Protein AF-X1BW01-F1 (afdb_monomer)

Structure (mmCIF, N/CA/C/O backbone):
data_AF-X1BW01-F1
#
_entry.id   AF-X1BW01-F1
#
loop_
_atom_site.group_PDB
_atom_site.id
_atom_site.type_symbol
_atom_site.label_atom_id
_atom_site.label_alt_id
_atom_site.label_comp_id
_atom_site.label_asym_id
_atom_site.label_entity_id
_atom_site.label_seq_id
_atom_site.pdbx_PDB_ins_code
_atom_site.Cartn_x
_atom_site.Cartn_y
_atom_site.Cartn_z
_atom_site.occupancy
_atom_site.B_iso_or_equiv
_atom_site.auth_seq_id
_atom_site.auth_comp_id
_atom_site.auth_asym_id
_atom_site.auth_atom_id
_atom_site.pdbx_PDB_model_num
ATOM 1 N N . MET A 1 1 ? -1.337 2.752 -13.053 1.00 54.28 1 MET A N 1
ATOM 2 C CA . MET A 1 1 ? -0.691 2.058 -11.919 1.00 54.28 1 MET A CA 1
ATOM 3 C C . MET A 1 1 ? 0.136 0.958 -12.542 1.00 54.28 1 MET A C 1
ATOM 5 O O . MET A 1 1 ? -0.411 0.259 -13.382 1.00 54.28 1 MET A O 1
ATOM 9 N N . GLY A 1 2 ? 1.438 0.899 -12.286 1.00 56.28 2 GLY A N 1
ATOM 10 C CA . GLY A 1 2 ? 2.344 0.012 -13.020 1.00 56.28 2 GLY A CA 1
ATOM 11 C C . GLY A 1 2 ? 3.279 -0.739 -12.083 1.00 56.28 2 GLY A C 1
ATOM 12 O O . GLY A 1 2 ? 3.547 -0.281 -10.968 1.00 56.28 2 GLY A O 1
ATOM 13 N N . ARG A 1 3 ? 3.777 -1.887 -12.548 1.00 58.81 3 ARG A N 1
ATOM 14 C CA . ARG A 1 3 ? 4.902 -2.582 -11.912 1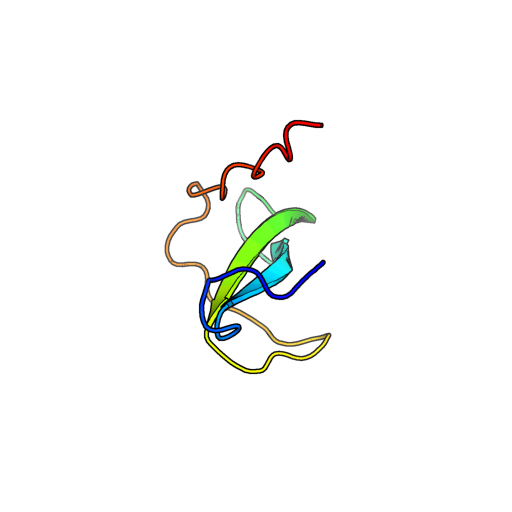.00 58.81 3 ARG A CA 1
ATOM 15 C C . ARG A 1 3 ? 6.123 -1.670 -12.010 1.00 58.81 3 ARG A C 1
ATOM 17 O O . AR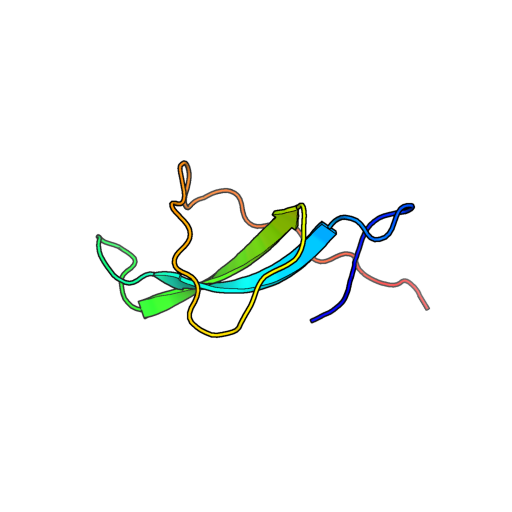G A 1 3 ? 6.462 -1.225 -13.103 1.00 58.81 3 ARG A O 1
ATOM 24 N N . THR A 1 4 ? 6.727 -1.330 -10.878 1.00 57.38 4 THR A N 1
ATOM 25 C CA . THR A 1 4 ? 7.836 -0.371 -10.817 1.00 57.38 4 THR A CA 1
ATOM 26 C C . THR A 1 4 ? 8.950 -0.936 -9.955 1.00 57.38 4 THR A C 1
ATOM 28 O O . THR A 1 4 ? 8.796 -1.044 -8.749 1.00 57.38 4 THR A O 1
ATOM 31 N N . GLY A 1 5 ? 10.079 -1.272 -10.568 1.00 57.03 5 GLY A N 1
ATOM 32 C CA . GLY A 1 5 ? 11.265 -1.835 -9.922 1.00 57.03 5 GLY A CA 1
ATOM 33 C C . GLY A 1 5 ? 12.046 -2.636 -10.959 1.00 57.03 5 GLY A C 1
ATOM 34 O O . GLY A 1 5 ? 11.416 -3.239 -11.826 1.00 57.03 5 GLY A O 1
ATOM 35 N N . LEU A 1 6 ? 13.384 -2.637 -10.897 1.00 57.34 6 LEU A N 1
ATOM 36 C CA . LEU A 1 6 ? 14.233 -3.341 -11.877 1.00 57.34 6 LEU A CA 1
ATOM 37 C C . LEU A 1 6 ? 13.833 -4.818 -12.072 1.00 57.34 6 LEU A C 1
ATOM 39 O O . LEU A 1 6 ? 14.025 -5.359 -13.153 1.00 57.34 6 LEU A O 1
ATOM 43 N N . THR A 1 7 ? 13.227 -5.433 -11.053 1.00 62.12 7 THR A N 1
ATOM 44 C CA . THR A 1 7 ? 12.860 -6.858 -11.013 1.00 62.12 7 THR A CA 1
ATOM 45 C C . THR A 1 7 ? 11.349 -7.110 -11.153 1.00 62.12 7 THR A C 1
ATOM 47 O O . THR A 1 7 ? 10.898 -8.244 -11.066 1.00 62.12 7 THR A O 1
ATOM 50 N N . GLY A 1 8 ? 10.515 -6.075 -11.323 1.00 64.62 8 GLY A N 1
ATOM 51 C CA . GLY A 1 8 ? 9.056 -6.244 -11.453 1.00 64.62 8 GLY A CA 1
ATOM 52 C C . GLY A 1 8 ? 8.319 -6.751 -10.198 1.00 64.62 8 GLY A C 1
ATOM 53 O O . GLY A 1 8 ? 7.111 -6.965 -10.255 1.00 64.62 8 GLY A O 1
ATOM 54 N N . GLU A 1 9 ? 9.011 -6.898 -9.064 1.00 77.69 9 GLU A N 1
ATOM 55 C CA . GLU A 1 9 ? 8.452 -7.414 -7.801 1.00 77.69 9 GLU A CA 1
ATOM 56 C C . GLU A 1 9 ? 7.568 -6.411 -7.051 1.00 77.69 9 GLU A C 1
ATOM 58 O O . GLU A 1 9 ? 6.866 -6.781 -6.110 1.00 77.69 9 GLU A O 1
ATOM 63 N N . ILE A 1 10 ? 7.629 -5.133 -7.429 1.00 80.06 10 ILE A N 1
ATOM 64 C CA . ILE A 1 10 ? 6.968 -4.046 -6.715 1.00 80.06 10 ILE A CA 1
ATOM 65 C C . ILE A 1 10 ? 5.834 -3.486 -7.573 1.00 80.06 10 ILE A C 1
ATOM 67 O O . ILE A 1 10 ? 6.034 -3.021 -8.699 1.00 80.06 10 ILE A O 1
ATOM 71 N N . SER A 1 11 ? 4.636 -3.492 -7.001 1.00 82.62 11 SER A N 1
ATOM 72 C CA . SER A 1 11 ? 3.423 -2.935 -7.588 1.00 82.62 11 SER A CA 1
ATOM 73 C C . SER A 1 11 ? 3.072 -1.625 -6.893 1.00 82.62 11 SER A C 1
ATOM 75 O O . SER A 1 11 ? 2.922 -1.577 -5.672 1.00 82.62 11 SER A O 1
ATOM 77 N N . GLN A 1 12 ? 2.931 -0.549 -7.669 1.00 82.31 12 GLN A N 1
ATOM 78 C CA . GLN A 1 12 ? 2.465 0.729 -7.142 1.00 82.31 12 GLN A CA 1
ATOM 79 C C . GLN A 1 12 ? 0.934 0.768 -7.170 1.00 82.31 12 GLN A C 1
ATOM 81 O O . GLN A 1 12 ? 0.340 0.814 -8.250 1.00 82.31 12 GLN A O 1
ATOM 86 N N . ILE A 1 13 ? 0.304 0.795 -5.997 1.00 83.62 13 ILE A N 1
ATOM 87 C CA . ILE A 1 13 ? -1.153 0.774 -5.825 1.00 83.62 13 ILE A CA 1
ATOM 88 C C . ILE A 1 13 ? -1.677 2.041 -5.151 1.00 83.62 13 ILE A C 1
ATOM 90 O O . ILE A 1 13 ? -0.947 2.753 -4.459 1.00 83.62 13 ILE A O 1
ATOM 94 N N . LYS A 1 14 ? -2.957 2.334 -5.378 1.00 86.81 14 LYS A N 1
ATOM 95 C CA . LYS A 1 14 ? -3.712 3.381 -4.691 1.00 86.81 14 LYS A CA 1
ATOM 96 C C . LYS A 1 14 ? -4.554 2.704 -3.626 1.00 86.81 14 LYS A C 1
ATOM 98 O O . LYS A 1 14 ? -5.332 1.813 -3.949 1.00 86.81 14 LYS A O 1
ATOM 103 N N . VAL A 1 15 ? -4.408 3.146 -2.389 1.00 85.81 15 VAL A N 1
ATOM 104 C CA . VAL A 1 15 ? -5.178 2.656 -1.246 1.00 85.81 15 VAL A CA 1
ATOM 105 C C . VAL A 1 15 ? -6.005 3.795 -0.672 1.00 85.81 15 VAL A C 1
ATOM 107 O O . VAL A 1 15 ? -5.584 4.952 -0.708 1.00 85.81 15 VAL A O 1
ATOM 110 N N . ARG A 1 16 ? -7.188 3.469 -0.155 1.00 89.25 16 ARG A N 1
ATOM 111 C CA . ARG A 1 16 ? -8.045 4.401 0.580 1.00 89.25 16 ARG A CA 1
ATOM 112 C C . ARG A 1 16 ? -7.948 4.075 2.062 1.00 89.25 16 ARG A C 1
ATOM 114 O O 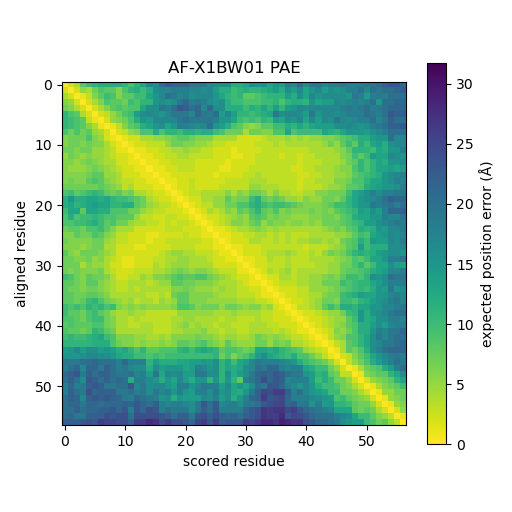. ARG A 1 16 ? -8.106 2.916 2.435 1.00 89.25 16 ARG A O 1
ATOM 121 N N . ILE A 1 17 ? -7.718 5.088 2.888 1.00 86.25 17 ILE A N 1
ATOM 122 C CA . ILE A 1 17 ? -7.730 4.927 4.343 1.00 86.25 17 ILE A CA 1
ATOM 123 C C . ILE A 1 17 ? -9.169 4.678 4.800 1.00 86.25 17 ILE A C 1
ATOM 125 O O . ILE A 1 17 ? -10.065 5.479 4.514 1.00 86.25 17 ILE A O 1
ATOM 129 N N . LEU A 1 18 ? -9.378 3.550 5.479 1.00 86.44 18 LEU A N 1
ATOM 130 C CA . LEU A 1 18 ? -10.690 3.118 5.960 1.00 86.44 18 LEU A CA 1
ATOM 131 C C . LEU A 1 18 ? -11.054 3.768 7.304 1.00 86.44 18 LEU A C 1
ATOM 133 O O . LEU A 1 18 ? -12.211 4.139 7.506 1.00 86.44 18 LEU A O 1
ATOM 137 N N . GLU A 1 19 ? -10.071 3.961 8.187 1.00 82.44 19 GLU A N 1
ATOM 138 C CA . GLU A 1 19 ? -10.264 4.423 9.567 1.00 82.44 19 GLU A CA 1
ATOM 139 C C . GLU A 1 19 ? -9.119 5.340 10.033 1.00 82.44 19 GLU A C 1
ATOM 141 O O . GLU A 1 19 ? -8.022 5.303 9.476 1.00 82.44 19 GLU A O 1
ATOM 146 N N . GLY A 1 20 ? -9.378 6.162 11.057 1.00 81.06 20 GLY A N 1
ATOM 147 C CA . GLY A 1 20 ? -8.419 7.117 11.626 1.00 81.06 20 GLY A CA 1
ATOM 148 C C . GLY A 1 20 ? -8.652 8.582 11.212 1.00 81.06 20 GLY A C 1
ATOM 149 O O . GLY A 1 20 ? -9.646 8.887 10.547 1.00 81.06 20 GLY A O 1
ATOM 150 N N . PRO A 1 21 ? -7.749 9.502 11.609 1.00 79.38 21 PRO A N 1
ATOM 151 C CA . PRO A 1 21 ? -7.885 10.941 11.354 1.00 79.38 21 PRO A CA 1
ATOM 152 C C . PRO A 1 21 ? -7.869 11.295 9.857 1.00 79.38 21 PRO A C 1
ATOM 154 O O . PRO A 1 21 ? -8.541 12.231 9.440 1.00 79.38 21 PRO A O 1
ATOM 157 N N . ASP A 1 22 ? -7.174 10.505 9.031 1.00 80.75 22 ASP A N 1
ATOM 158 C CA . ASP A 1 22 ? -7.091 10.672 7.573 1.00 80.75 22 ASP A CA 1
ATOM 159 C C . ASP A 1 22 ? -8.135 9.838 6.796 1.00 80.75 22 ASP A C 1
ATOM 161 O O . ASP A 1 22 ? -7.906 9.447 5.644 1.00 80.75 22 ASP A O 1
ATOM 165 N N . LYS A 1 23 ? -9.286 9.509 7.400 1.00 82.38 23 LYS A N 1
ATOM 166 C CA . LYS A 1 23 ? -10.340 8.721 6.736 1.00 82.38 23 LYS A CA 1
ATOM 167 C C . LYS A 1 23 ? -10.706 9.313 5.366 1.00 82.38 23 LYS A C 1
ATOM 169 O O . LYS A 1 23 ? -10.832 10.524 5.209 1.00 82.38 23 LYS A O 1
ATOM 174 N N . ASN A 1 24 ? -10.905 8.444 4.371 1.00 84.81 24 ASN A N 1
ATOM 175 C CA . ASN A 1 24 ? -11.171 8.781 2.961 1.00 84.81 24 ASN A CA 1
ATOM 176 C C . ASN A 1 24 ? -9.997 9.384 2.169 1.00 84.81 24 ASN A C 1
ATOM 178 O O . ASN A 1 24 ? -10.143 9.612 0.965 1.00 84.81 24 ASN A O 1
ATOM 182 N N . ARG A 1 25 ? -8.819 9.577 2.770 1.00 85.75 25 ARG A N 1
ATOM 183 C CA . ARG A 1 25 ? -7.622 9.984 2.025 1.00 85.75 25 ARG A CA 1
ATOM 184 C C . ARG A 1 25 ? -7.136 8.844 1.125 1.00 85.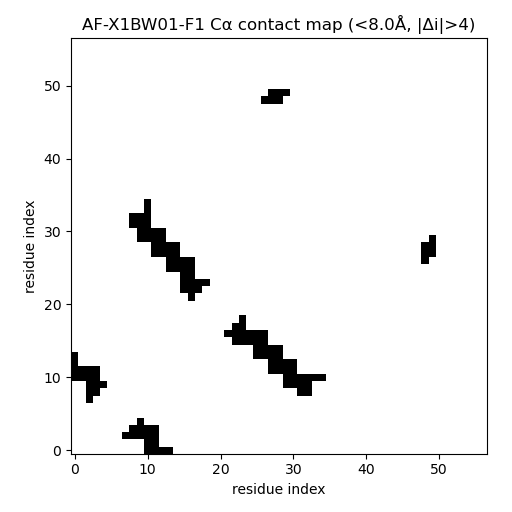75 25 ARG A C 1
ATOM 186 O O . ARG A 1 25 ? -7.100 7.679 1.529 1.00 85.75 25 ARG A O 1
ATOM 193 N N . ILE A 1 26 ? -6.755 9.183 -0.108 1.00 86.88 26 ILE A N 1
ATOM 194 C CA . ILE A 1 26 ? -6.174 8.240 -1.071 1.00 86.88 26 ILE A CA 1
ATOM 195 C C . ILE A 1 26 ? -4.658 8.404 -1.056 1.00 86.88 26 ILE A C 1
ATOM 197 O O . ILE A 1 26 ? -4.148 9.495 -1.301 1.00 86.88 26 ILE A O 1
ATOM 201 N N . LEU A 1 27 ? -3.941 7.310 -0.818 1.00 85.12 27 LEU A N 1
ATOM 202 C CA . LEU A 1 27 ? -2.483 7.271 -0.805 1.00 85.12 27 LEU A CA 1
ATOM 203 C C . LEU A 1 27 ? -1.964 6.345 -1.894 1.00 85.12 27 LEU A C 1
ATOM 205 O O . LEU A 1 27 ? -2.609 5.368 -2.268 1.00 85.12 27 LEU A O 1
ATOM 209 N N . THR A 1 28 ? -0.756 6.624 -2.375 1.00 85.88 28 THR A N 1
ATOM 210 C CA . THR A 1 28 ? -0.048 5.711 -3.276 1.00 85.88 28 THR A CA 1
ATOM 211 C C . THR A 1 28 ? 1.013 4.944 -2.493 1.00 85.88 2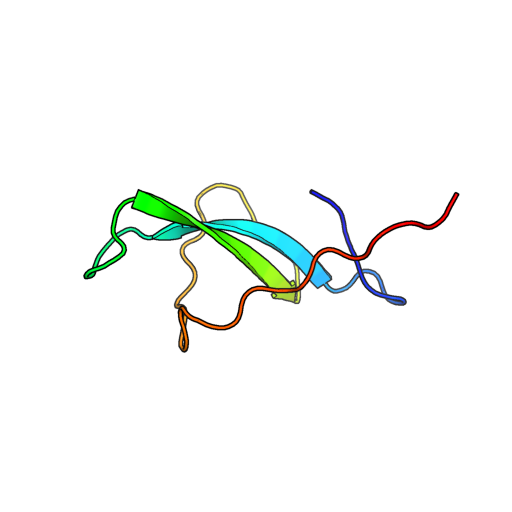8 THR A C 1
ATOM 213 O O . THR A 1 28 ? 1.845 5.569 -1.830 1.00 85.88 28 THR A O 1
ATOM 216 N N . ARG A 1 29 ? 0.992 3.609 -2.545 1.00 83.50 29 ARG A N 1
ATOM 217 C CA . ARG A 1 29 ? 1.933 2.718 -1.845 1.00 83.50 29 ARG A CA 1
ATOM 218 C C . ARG A 1 29 ? 2.581 1.727 -2.799 1.00 83.50 29 ARG A C 1
ATOM 220 O O . ARG A 1 29 ? 1.977 1.312 -3.781 1.00 83.50 29 ARG A O 1
ATOM 227 N N . ASN A 1 30 ? 3.809 1.351 -2.469 1.00 83.81 30 ASN A N 1
ATOM 228 C CA . ASN A 1 30 ? 4.523 0.266 -3.120 1.00 83.81 30 ASN A CA 1
ATOM 229 C C . ASN A 1 30 ? 4.297 -1.002 -2.300 1.00 83.81 30 ASN A C 1
ATOM 231 O O . ASN A 1 30 ? 4.597 -1.014 -1.107 1.00 83.81 30 ASN A O 1
ATOM 235 N N . VAL A 1 31 ? 3.773 -2.043 -2.933 1.00 81.88 31 VAL A N 1
ATOM 236 C CA . VAL A 1 31 ? 3.584 -3.362 -2.324 1.00 81.88 31 VAL A CA 1
ATOM 237 C C . VAL A 1 31 ? 4.459 -4.357 -3.068 1.00 81.88 31 VAL A C 1
ATOM 239 O O . VAL A 1 31 ? 4.537 -4.318 -4.296 1.00 81.88 31 VAL A O 1
ATOM 242 N N . LYS A 1 32 ? 5.145 -5.224 -2.323 1.00 83.44 32 LYS A N 1
ATOM 243 C CA . LYS A 1 32 ? 5.909 -6.330 -2.895 1.00 83.44 32 LYS A CA 1
ATOM 244 C C . LYS A 1 32 ? 4.983 -7.532 -3.083 1.00 83.44 32 LYS A C 1
ATOM 246 O O . LYS A 1 32 ? 4.329 -7.935 -2.127 1.00 83.44 32 LYS A O 1
ATOM 251 N N . GLY A 1 33 ? 4.976 -8.110 -4.282 1.00 82.31 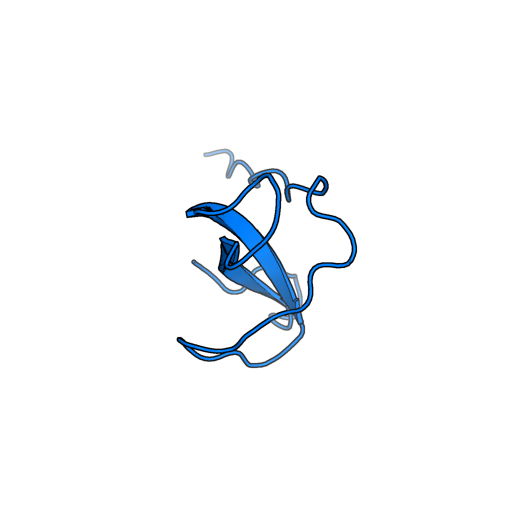33 GLY A N 1
ATOM 252 C CA . GLY A 1 33 ? 4.201 -9.313 -4.599 1.00 82.31 33 GLY A CA 1
ATOM 253 C C . GLY A 1 33 ? 2.871 -9.061 -5.327 1.00 82.31 33 GLY A C 1
ATOM 254 O O . GLY A 1 33 ? 2.564 -7.923 -5.708 1.00 82.31 33 GLY A O 1
ATOM 255 N N . PRO A 1 34 ? 2.108 -10.139 -5.594 1.00 82.06 34 PRO A N 1
ATOM 256 C CA . PRO A 1 34 ? 0.792 -10.055 -6.218 1.00 82.06 34 PRO A CA 1
ATOM 257 C C . PRO A 1 34 ? -0.216 -9.416 -5.257 1.00 82.06 34 PRO A C 1
ATOM 259 O O . PRO A 1 34 ? -0.202 -9.689 -4.063 1.00 82.06 34 PRO A O 1
ATOM 262 N N . ILE A 1 35 ? -1.087 -8.565 -5.792 1.00 81.62 35 ILE A N 1
ATOM 263 C CA . ILE A 1 35 ? -2.139 -7.878 -5.039 1.00 81.62 35 ILE A CA 1
ATOM 264 C C . ILE A 1 35 ? -3.380 -7.741 -5.914 1.00 81.62 35 ILE A C 1
ATOM 266 O O . ILE A 1 35 ? -3.258 -7.587 -7.137 1.00 81.62 35 ILE A O 1
ATOM 270 N N . GLN A 1 36 ? -4.559 -7.805 -5.305 1.00 82.25 36 GLN A N 1
ATOM 271 C CA . GLN A 1 36 ? -5.841 -7.723 -5.995 1.00 82.25 36 GLN A CA 1
ATOM 272 C C . GLN A 1 36 ? -6.663 -6.519 -5.529 1.00 82.25 36 GLN A C 1
ATOM 274 O O . GLN A 1 36 ? -6.416 -5.896 -4.494 1.00 82.25 36 GLN A O 1
ATOM 279 N N . VAL A 1 37 ? -7.645 -6.143 -6.350 1.00 82.50 37 VAL A N 1
ATOM 280 C CA . VAL A 1 37 ? -8.613 -5.109 -5.977 1.00 82.50 37 VAL A CA 1
ATOM 281 C C . VAL A 1 37 ? -9.446 -5.650 -4.818 1.00 82.50 37 VAL A C 1
ATOM 283 O O . VAL A 1 37 ? -10.026 -6.723 -4.948 1.00 82.50 37 VAL A O 1
ATOM 286 N N . SER A 1 38 ? -9.550 -4.868 -3.739 1.00 82.94 38 SER A N 1
ATOM 287 C CA . SER A 1 38 ? -10.227 -5.187 -2.462 1.00 82.94 38 SER A CA 1
ATOM 288 C C . SER A 1 38 ? -9.352 -5.797 -1.361 1.00 82.94 38 SER A C 1
ATOM 290 O O . SER A 1 38 ? -9.866 -6.032 -0.271 1.00 82.94 38 SER A O 1
ATOM 292 N N . ASP A 1 39 ? -8.044 -5.962 -1.577 1.00 85.69 39 ASP A N 1
ATOM 293 C CA . ASP A 1 39 ? -7.135 -6.322 -0.483 1.00 85.69 39 ASP A CA 1
ATOM 294 C C . ASP A 1 39 ? -7.007 -5.183 0.544 1.00 85.69 39 ASP A C 1
ATOM 296 O O . ASP A 1 39 ? -6.955 -3.996 0.197 1.00 85.69 39 ASP A O 1
ATOM 300 N N . ILE A 1 40 ? -6.920 -5.549 1.827 1.00 84.50 40 ILE A N 1
ATOM 301 C CA . ILE A 1 40 ? -6.689 -4.618 2.938 1.00 84.50 40 ILE A CA 1
ATOM 302 C C . ILE A 1 40 ? -5.215 -4.688 3.330 1.00 84.50 40 ILE A C 1
ATOM 304 O O . ILE A 1 40 ? -4.676 -5.759 3.597 1.00 84.50 40 ILE A O 1
ATOM 308 N N . VAL A 1 41 ? -4.560 -3.528 3.390 1.00 82.00 41 VAL A N 1
ATOM 309 C CA . VAL A 1 41 ? -3.141 -3.419 3.745 1.00 82.00 41 VAL A CA 1
ATOM 310 C C . VAL A 1 41 ? -3.006 -2.597 5.018 1.00 82.00 41 VAL A C 1
ATOM 312 O O . VAL A 1 41 ? -3.478 -1.462 5.084 1.00 82.00 41 VAL A O 1
ATOM 315 N N . THR A 1 42 ? -2.320 -3.141 6.019 1.00 83.81 42 THR A N 1
ATOM 316 C CA . THR A 1 42 ? -1.985 -2.395 7.233 1.00 83.81 42 THR A CA 1
ATOM 317 C C . THR A 1 42 ? -0.838 -1.428 6.948 1.00 83.81 42 THR A C 1
ATOM 319 O O . THR A 1 42 ? 0.266 -1.836 6.582 1.00 83.81 42 THR A O 1
ATOM 322 N N . LEU A 1 43 ? -1.082 -0.130 7.128 1.00 77.56 43 LEU A N 1
ATOM 323 C CA . LEU A 1 43 ? -0.062 0.909 7.002 1.00 77.56 43 LEU A CA 1
ATOM 324 C C . LEU A 1 43 ? 0.563 1.165 8.376 1.00 77.56 43 LEU A C 1
ATOM 326 O O . LEU A 1 43 ? -0.118 1.652 9.270 1.00 77.56 43 LEU A O 1
ATOM 330 N N . ARG A 1 44 ? 1.856 0.857 8.545 1.00 74.75 44 ARG A N 1
ATOM 331 C CA . ARG A 1 44 ? 2.589 1.196 9.782 1.00 74.75 44 ARG A CA 1
ATOM 332 C C . ARG A 1 44 ? 2.822 2.702 9.929 1.00 74.75 44 ARG A C 1
ATOM 334 O O . ARG A 1 44 ? 2.826 3.208 11.038 1.00 74.75 44 ARG A O 1
ATOM 341 N N . GLU A 1 45 ? 2.984 3.408 8.810 1.00 69.75 45 GLU A N 1
ATOM 342 C CA . GLU A 1 45 ? 3.214 4.854 8.767 1.00 69.75 45 GLU A CA 1
ATOM 343 C C . GLU A 1 45 ? 2.418 5.471 7.607 1.00 69.75 45 GLU A C 1
ATOM 345 O O . GLU A 1 45 ? 2.598 5.106 6.438 1.00 69.75 45 GLU A O 1
ATOM 350 N N . VAL A 1 46 ? 1.534 6.421 7.924 1.00 61.69 46 VAL A N 1
ATOM 351 C CA . VAL A 1 46 ? 0.690 7.130 6.942 1.00 61.69 46 VAL A CA 1
ATOM 352 C C . VAL A 1 46 ? 1.519 8.145 6.134 1.00 61.69 46 VAL A C 1
ATOM 354 O O . VAL A 1 46 ? 1.303 8.314 4.931 1.00 61.69 46 VAL A O 1
ATOM 357 N N . GLU A 1 47 ? 2.546 8.741 6.747 1.00 59.44 47 GLU A N 1
ATOM 358 C CA . GLU A 1 47 ? 3.286 9.900 6.221 1.00 59.44 47 GLU A CA 1
ATOM 359 C C . GLU A 1 47 ? 4.221 9.604 5.038 1.00 59.44 47 GLU A C 1
ATOM 361 O O . GLU A 1 47 ? 4.601 10.512 4.298 1.00 59.44 47 GLU A O 1
ATOM 366 N N . ARG A 1 48 ? 4.596 8.339 4.799 1.00 57.94 48 ARG A N 1
ATOM 367 C CA . ARG A 1 48 ? 5.663 8.019 3.834 1.00 57.94 48 ARG A CA 1
ATOM 368 C C . ARG A 1 48 ? 5.192 7.968 2.377 1.00 57.94 48 ARG A C 1
ATOM 370 O O . ARG A 1 48 ? 5.167 6.908 1.756 1.00 57.94 48 ARG A O 1
ATOM 377 N N . GLU A 1 49 ? 4.784 9.100 1.813 1.00 55.34 49 GLU A N 1
ATOM 378 C CA . GLU A 1 49 ? 4.388 9.196 0.402 1.00 55.34 49 GLU A CA 1
ATOM 379 C C . GLU A 1 49 ? 5.550 8.909 -0.560 1.00 55.34 49 GLU A C 1
ATOM 381 O O . GLU A 1 49 ? 6.570 9.597 -0.576 1.00 55.34 49 GLU A O 1
ATOM 386 N N . ALA A 1 50 ? 5.404 7.857 -1.376 1.00 54.91 50 ALA A N 1
ATOM 387 C CA . ALA A 1 50 ? 6.371 7.528 -2.414 1.00 54.91 50 ALA A CA 1
ATOM 388 C C . ALA A 1 50 ? 6.395 8.665 -3.446 1.00 54.91 50 ALA A C 1
ATOM 390 O O . ALA A 1 50 ? 5.416 8.887 -4.165 1.00 54.91 50 ALA A O 1
ATOM 391 N N . ARG A 1 51 ? 7.515 9.393 -3.522 1.00 61.19 51 ARG A N 1
ATOM 392 C CA . ARG A 1 51 ? 7.714 10.454 -4.518 1.00 61.19 51 ARG A CA 1
ATOM 393 C C . ARG A 1 51 ? 7.482 9.890 -5.924 1.00 61.19 51 ARG A C 1
ATOM 395 O O . ARG A 1 51 ? 8.067 8.876 -6.300 1.00 61.19 51 ARG A O 1
ATOM 402 N N . LYS A 1 52 ? 6.637 10.562 -6.717 1.00 56.06 52 LYS A N 1
ATOM 403 C CA . LYS A 1 52 ? 6.441 10.246 -8.141 1.00 56.06 52 LYS A CA 1
ATOM 404 C C . LYS A 1 52 ? 7.787 10.307 -8.865 1.00 56.06 52 LYS A C 1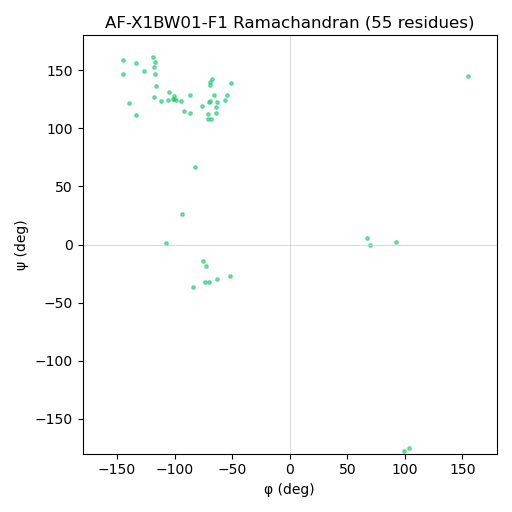
ATOM 406 O O . LYS A 1 52 ? 8.432 11.354 -8.878 1.00 56.06 52 LYS A O 1
ATOM 411 N N . ILE A 1 53 ? 8.166 9.218 -9.528 1.00 58.09 53 ILE A N 1
ATOM 412 C CA . ILE A 1 53 ? 9.297 9.207 -10.456 1.00 58.09 53 ILE A CA 1
ATOM 413 C C . ILE A 1 53 ? 8.891 10.059 -11.666 1.00 58.09 53 ILE A C 1
ATOM 415 O O . ILE A 1 53 ? 8.013 9.680 -12.443 1.00 58.09 53 ILE A O 1
ATOM 419 N N . ARG A 1 54 ? 9.483 11.252 -11.805 1.00 64.75 54 ARG A N 1
ATOM 420 C CA . ARG A 1 54 ? 9.335 12.070 -13.015 1.00 64.75 54 ARG A CA 1
ATOM 421 C C . ARG A 1 54 ? 10.109 11.386 -14.138 1.00 64.75 54 ARG A C 1
ATOM 423 O O . ARG A 1 54 ? 11.333 11.329 -14.098 1.00 64.75 54 ARG A O 1
ATOM 430 N N . ARG A 1 55 ? 9.397 10.881 -15.145 1.00 59.91 55 ARG A N 1
ATOM 431 C CA . ARG A 1 55 ? 10.004 10.447 -16.408 1.00 59.91 55 ARG A CA 1
ATOM 432 C C . ARG A 1 55 ? 10.450 11.715 -17.145 1.00 59.91 55 ARG A C 1
ATOM 434 O O . ARG A 1 55 ? 9.603 12.504 -17.560 1.00 59.91 55 ARG A O 1
ATOM 441 N N . ARG A 1 56 ? 11.761 11.962 -17.212 1.00 61.34 56 ARG A N 1
ATOM 442 C CA . ARG A 1 56 ? 12.338 13.017 -18.056 1.00 61.34 56 ARG A CA 1
ATOM 443 C C . ARG A 1 56 ? 12.149 12.563 -19.510 1.00 61.34 56 ARG A C 1
ATOM 445 O O . ARG A 1 56 ? 12.477 11.418 -19.812 1.00 61.34 56 ARG A O 1
ATOM 452 N N . ARG A 1 57 ? 11.483 13.400 -20.316 1.00 57.62 57 ARG A N 1
ATOM 453 C CA . ARG A 1 57 ? 11.417 13.239 -21.776 1.00 57.62 57 ARG A CA 1
ATOM 454 C C . ARG A 1 57 ? 12.822 13.251 -22.357 1.00 57.62 57 ARG A C 1
ATOM 456 O O . ARG A 1 57 ? 13.666 13.967 -21.768 1.00 57.62 57 ARG A O 1
#

Foldseek 3Di:
DAQDDPVSQWDWDWDADCDDPRHRDIAIDIDGHDDDPPDDDDDPDPPDGDDDDDDDD

Solvent-accessible surface area (backbone atoms only — not comparable to full-atom values): 4000 Å² total; per-residue (Å²): 124,52,70,56,55,102,79,58,50,24,34,44,43,79,46,66,37,86,68,69,96,60,48,74,43,7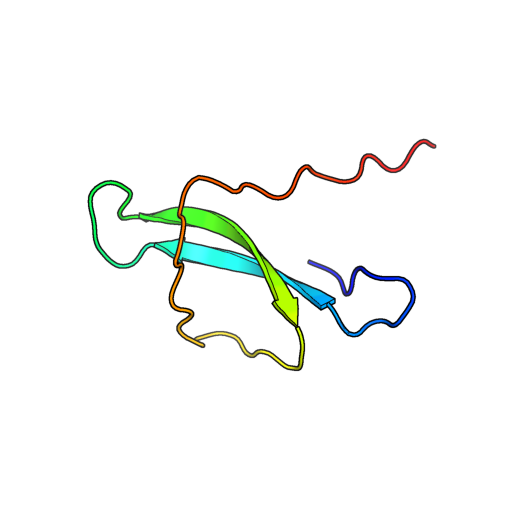6,45,57,46,80,41,79,55,92,84,63,94,87,71,86,78,89,72,94,63,87,83,74,67,69,76,80,81,78,81,78,130

Sequence (57 aa):
MGRTGLTGEISQIKVRILEGPDKNRILTRNVKGPIQVSDIVTLREVEREARKIRRRR

pLDDT: mean 74.31, std 11.89, range [54.28, 89.25]

InterPro domains:
  IPR000289 Small ribosomal subunit protein eS28 [PF01200] (1-53)
  IPR000289 Small ribosomal subunit protein eS28 [PTHR10769] (1-54)
  IPR012340 Nucleic acid-binding, OB-fold [G3DSA:2.40.50.140] (1-55)
  IPR012340 Nucleic acid-binding, OB-fold [SSF50249] (1-56)

Organism: NCBI:txid412755

Secondary structure (DSSP, 8-state):
--B-STTS-EEEEEEE--SSTTTT-EEEEEEES---TT-----S-SS----------

Radius of gyration: 12.44 Å; Cα contacts (8 Å, |Δi|>4): 64; chains: 1; bounding box: 25×23×33 Å

Mean predicted aligned error: 9.46 Å

Neare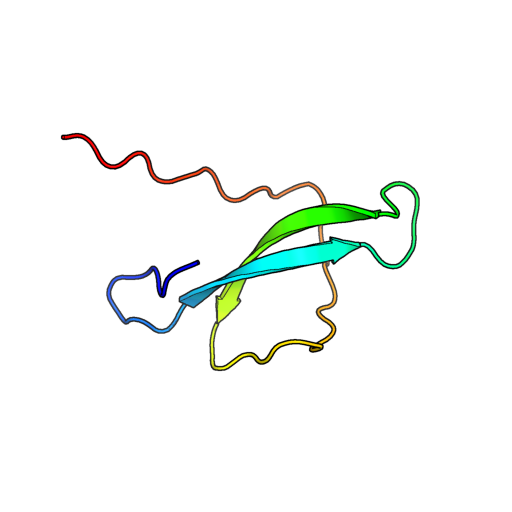st PDB structures (foldseek):
  7zah-assembly1_X  TM=9.303E-01  e=6.323E-05  Pyrococcus abyssi GE5
  6th6-assembly1_Ay  TM=9.461E-01  e=1.140E-04  Thermococcus kodakarensis KOD1
  6sw9-assembly1_X  TM=9.312E-01  e=1.140E-04  Pyrococcus abyssi GE5
  6tmf-assembly1_a  TM=9.333E-01  e=2.342E-04  Thermococcus celer Vu 13 = JCM 8558
  5jb3-assembly1_X  TM=8.423E-01  e=2.055E-04  Pyrococcus abyssi GE5